Protein AF-A0A812S5F6-F1 (afdb_monomer_lite)

Secondary structure (DSSP, 8-state):
-EEEE---S-SHHHHHHHHHHHHHHHTT---EEEE----HHHHHHHHHHHHHHHHHH----EEEE-SS-TTSSHHHHHHHHHHIIIIIIISS---EEEE-SSHHHHHHHHHHHHHHHHSEEEEE--TTSPEEEEEETTTTEEEEE-TT-EEEEGGGSSSSS--

Organism: NCBI:txid878477

pLDDT: mean 85.94, std 12.45, range [40.09, 96.25]

Foldseek 3Di:
DKEWEAWAPPDPVSLVQLLVVLVVCVVVQAAEEEEAAPPPRQVRSQVSSQVSCCPVPVRHYHYHYDPFNQPPDPVSVVVVVVCCCPVPCPVVVGRYYYYYRDDVRRQVVVQVVCCVLPQKGWDDDDPPWIWMWDFDNVVSDTPDTTPPTDIDHPPPPVVVPDD

Radius of gyration: 15.88 Å; chains: 1; bounding box: 42×39×50 Å

Structure (mmCIF, N/CA/C/O backbone):
data_AF-A0A812S5F6-F1
#
_entry.id   AF-A0A812S5F6-F1
#
loop_
_atom_site.group_PDB
_atom_site.id
_atom_site.type_symbol
_atom_site.label_atom_id
_atom_site.label_alt_id
_atom_site.label_comp_id
_atom_site.label_asym_id
_atom_site.label_entity_id
_atom_site.label_seq_id
_atom_site.pdbx_PDB_ins_code
_atom_site.Cartn_x
_atom_site.Cartn_y
_atom_site.Cartn_z
_atom_site.occupancy
_atom_site.B_iso_or_equiv
_atom_site.auth_seq_id
_atom_site.auth_comp_id
_atom_site.auth_asym_id
_atom_site.auth_atom_id
_atom_site.pdbx_PDB_model_num
ATOM 1 N N . MET A 1 1 ? -2.362 -7.282 -1.470 1.00 93.31 1 MET A N 1
ATOM 2 C CA . MET A 1 1 ? -1.411 -6.498 -0.644 1.00 93.31 1 MET A CA 1
ATOM 3 C C . MET A 1 1 ? -1.189 -5.139 -1.281 1.00 93.31 1 MET A C 1
ATOM 5 O O . MET A 1 1 ? -1.228 -5.043 -2.503 1.00 93.31 1 MET A O 1
ATOM 9 N N . GLY A 1 2 ? -0.982 -4.093 -0.491 1.00 94.50 2 GLY A N 1
ATOM 10 C CA . GLY A 1 2 ? -0.766 -2.745 -1.003 1.00 94.50 2 GLY A CA 1
ATOM 11 C C . GLY A 1 2 ? 0.324 -1.993 -0.259 1.00 94.50 2 GLY A C 1
ATOM 12 O O . GLY A 1 2 ? 0.726 -2.370 0.840 1.00 94.50 2 GLY A O 1
ATOM 13 N N . LEU A 1 3 ? 0.768 -0.908 -0.877 1.00 94.75 3 LEU A N 1
ATOM 14 C CA . LEU A 1 3 ? 1.685 0.076 -0.320 1.00 94.75 3 LEU A CA 1
ATOM 15 C C . LEU A 1 3 ? 1.109 1.463 -0.586 1.00 94.75 3 LEU A C 1
ATOM 17 O O . LEU A 1 3 ? 0.593 1.721 -1.676 1.00 94.75 3 LEU A O 1
ATOM 21 N N . CYS A 1 4 ? 1.199 2.360 0.387 1.00 94.88 4 CYS A N 1
ATOM 22 C CA . CYS A 1 4 ? 0.851 3.756 0.202 1.00 94.88 4 CYS A CA 1
ATOM 23 C C . CYS A 1 4 ? 1.669 4.698 1.088 1.00 94.88 4 CYS A C 1
ATOM 25 O O . CYS A 1 4 ? 2.344 4.305 2.041 1.00 94.88 4 CYS A O 1
ATOM 27 N N . TRP A 1 5 ? 1.570 5.977 0.751 1.00 93.06 5 TRP A N 1
ATOM 28 C CA . TRP A 1 5 ? 2.002 7.089 1.574 1.00 93.06 5 TRP A CA 1
ATOM 29 C C . TRP A 1 5 ? 0.984 8.225 1.488 1.00 93.06 5 TRP A C 1
ATOM 31 O O . TRP A 1 5 ? 0.469 8.550 0.412 1.00 93.06 5 TRP A O 1
ATOM 41 N N . CYS A 1 6 ? 0.741 8.869 2.625 1.00 87.88 6 CYS A N 1
ATOM 42 C CA . CYS A 1 6 ? 0.038 10.139 2.702 1.00 87.88 6 CYS A CA 1
ATOM 43 C C . CYS A 1 6 ? 0.732 11.092 3.683 1.00 87.88 6 CYS A C 1
ATOM 45 O O . CYS A 1 6 ? 1.368 10.649 4.641 1.00 87.88 6 CYS A O 1
ATOM 47 N N . PRO A 1 7 ? 0.617 12.412 3.462 1.00 81.12 7 PRO A N 1
ATOM 48 C CA . PRO A 1 7 ? 1.060 13.389 4.444 1.00 81.12 7 PRO A CA 1
ATOM 49 C C . PRO A 1 7 ? 0.150 13.374 5.690 1.00 81.12 7 PRO A C 1
ATOM 51 O O . PRO A 1 7 ? -1.036 13.054 5.570 1.00 81.12 7 PRO A O 1
ATOM 54 N N . PRO A 1 8 ? 0.652 13.787 6.870 1.00 76.12 8 PRO A N 1
ATOM 55 C CA . PRO A 1 8 ? -0.174 13.963 8.063 1.00 76.12 8 PRO A CA 1
ATOM 56 C C . PRO A 1 8 ? -1.289 14.998 7.851 1.00 76.12 8 PRO A C 1
ATOM 58 O O . PRO A 1 8 ? -1.134 15.962 7.092 1.00 76.12 8 PRO A O 1
ATOM 61 N N . ALA A 1 9 ? -2.396 14.856 8.584 1.00 77.56 9 ALA A N 1
ATOM 62 C CA . ALA A 1 9 ? -3.534 15.775 8.537 1.00 77.56 9 ALA A CA 1
ATOM 63 C C . ALA A 1 9 ? -3.256 17.115 9.264 1.00 77.56 9 ALA A C 1
ATOM 65 O O . ALA A 1 9 ? -3.896 17.439 10.262 1.00 77.56 9 ALA A O 1
ATOM 66 N N . SER A 1 10 ? -2.286 17.898 8.787 1.00 77.50 10 SER A N 1
ATOM 67 C CA . SER A 1 10 ? -1.923 19.214 9.337 1.00 77.50 10 SER A CA 1
ATOM 68 C C . SER A 1 10 ? -2.740 20.401 8.798 1.00 77.50 10 SER A C 1
ATOM 70 O O . SER A 1 10 ? -2.703 21.476 9.395 1.00 77.50 10 SER A O 1
ATO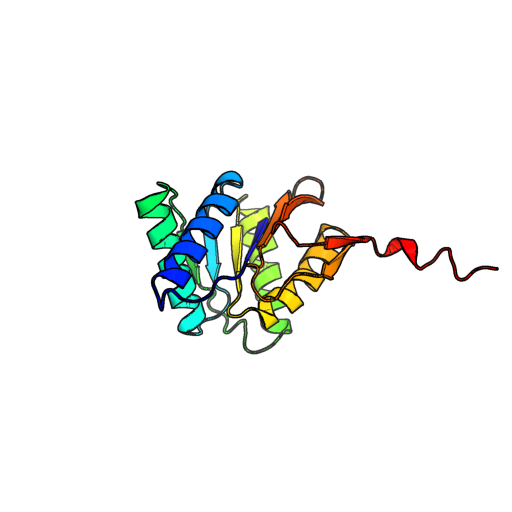M 72 N N . SER A 1 11 ? -3.486 20.244 7.699 1.00 79.31 11 SER A N 1
ATOM 73 C CA . SER A 1 11 ? -4.260 21.309 7.048 1.00 79.31 11 SER A CA 1
ATOM 74 C C . SER A 1 11 ? -5.573 20.774 6.458 1.00 79.31 11 SER A C 1
ATOM 76 O O . SER A 1 11 ? -5.814 19.567 6.415 1.00 79.31 11 SER A O 1
ATOM 78 N N . SER A 1 12 ? -6.464 21.665 6.010 1.00 80.31 12 SER A N 1
ATOM 79 C CA . SER A 1 12 ? -7.677 21.262 5.278 1.00 80.31 12 SER A CA 1
ATOM 80 C C . SER A 1 12 ? -7.343 20.551 3.965 1.00 80.31 12 SER A C 1
ATOM 82 O O . SER A 1 12 ? -7.980 19.556 3.634 1.00 80.31 12 SER A O 1
ATOM 84 N N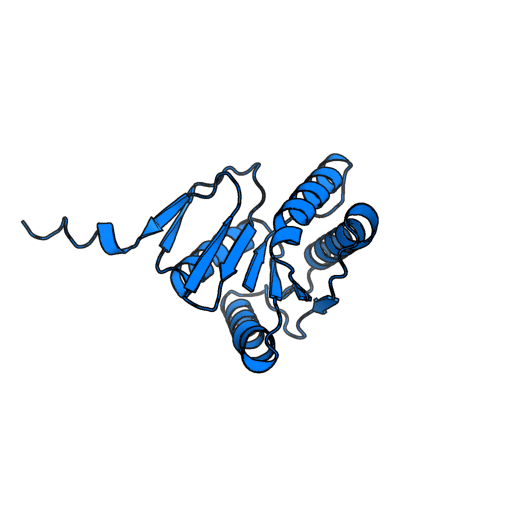 . ASP A 1 13 ? -6.306 21.021 3.267 1.00 84.06 13 ASP A N 1
ATOM 85 C CA . ASP A 1 13 ? -5.809 20.411 2.032 1.00 84.06 13 ASP A CA 1
ATOM 86 C C . ASP A 1 13 ? -5.306 18.979 2.274 1.00 84.06 13 ASP A C 1
ATOM 88 O O . ASP A 1 13 ? -5.665 18.052 1.547 1.00 84.06 13 ASP A O 1
ATOM 92 N N . SER A 1 14 ? -4.554 18.742 3.356 1.00 83.38 14 SER A N 1
ATOM 93 C CA . SER A 1 14 ? -4.068 17.390 3.643 1.00 83.38 14 SER A CA 1
ATOM 94 C C . SER A 1 14 ? -5.184 16.420 4.034 1.00 83.38 14 SER A C 1
ATOM 96 O O . SER A 1 14 ? -5.113 15.249 3.661 1.00 83.38 14 SER A O 1
ATOM 98 N N . LYS A 1 15 ? -6.256 16.888 4.685 1.00 85.94 15 LYS A N 1
ATOM 99 C CA . LYS A 1 15 ? -7.456 16.068 4.936 1.00 85.94 15 LYS A CA 1
ATOM 100 C C . LYS A 1 15 ? -8.154 15.659 3.644 1.00 85.94 15 LYS A C 1
ATOM 102 O O . LYS A 1 15 ? -8.476 14.486 3.480 1.00 85.94 15 LYS A O 1
ATOM 107 N N . GLU A 1 16 ? -8.335 16.591 2.710 1.00 89.19 16 GLU A N 1
ATOM 108 C CA . GLU A 1 16 ? -8.939 16.282 1.411 1.00 89.19 16 GLU A CA 1
ATOM 109 C C . GLU A 1 16 ? -8.090 15.270 0.629 1.00 89.19 16 GLU A C 1
ATOM 111 O O . GLU A 1 16 ? -8.615 14.313 0.057 1.00 89.19 16 GLU A O 1
ATOM 116 N N . ARG A 1 17 ? -6.761 15.415 0.666 1.00 88.81 17 ARG A N 1
ATOM 117 C CA . ARG A 1 17 ? -5.841 14.433 0.075 1.00 88.81 17 ARG A CA 1
ATOM 118 C C . ARG A 1 17 ? -5.996 13.057 0.727 1.00 88.81 17 ARG A C 1
ATOM 120 O O . ARG A 1 17 ? -6.064 12.059 0.010 1.00 88.81 17 ARG A O 1
ATOM 127 N N . ILE A 1 18 ? -6.086 12.968 2.054 1.00 92.12 18 ILE A N 1
ATOM 128 C CA . ILE A 1 18 ? -6.312 11.689 2.752 1.00 92.12 18 ILE A CA 1
ATOM 129 C C . ILE A 1 18 ? -7.652 11.065 2.337 1.00 92.12 18 ILE A C 1
ATOM 131 O O . ILE A 1 18 ? -7.684 9.874 2.040 1.00 92.12 18 ILE A O 1
ATOM 135 N N . ALA A 1 19 ? -8.726 11.850 2.229 1.00 91.88 19 ALA A N 1
ATOM 136 C CA . ALA A 1 19 ? -10.033 11.359 1.782 1.00 91.88 19 ALA A CA 1
ATOM 137 C C . ALA A 1 19 ? -9.997 10.806 0.350 1.00 91.88 19 ALA A C 1
ATOM 139 O O . ALA A 1 19 ? -10.518 9.719 0.082 1.00 91.88 19 ALA A O 1
ATOM 140 N N . ARG A 1 20 ? -9.311 11.498 -0.570 1.00 92.06 20 ARG A N 1
ATOM 141 C CA . ARG A 1 20 ? -9.099 11.009 -1.944 1.00 92.06 20 ARG A CA 1
ATOM 142 C C . ARG A 1 20 ? -8.329 9.686 -1.961 1.00 92.06 20 ARG A C 1
ATOM 144 O O . ARG A 1 20 ? -8.730 8.770 -2.679 1.00 92.06 20 ARG A O 1
ATOM 151 N N . LEU A 1 21 ? -7.277 9.560 -1.148 1.00 93.88 21 LEU A N 1
ATOM 152 C CA . LEU A 1 21 ? -6.518 8.313 -1.016 1.00 93.88 21 LEU A CA 1
ATOM 153 C C . LEU A 1 21 ? -7.380 7.182 -0.448 1.00 93.88 21 LEU A C 1
ATOM 155 O O . LEU A 1 21 ? -7.420 6.098 -1.025 1.00 93.88 21 LEU A O 1
ATOM 159 N N . ALA A 1 22 ? -8.091 7.436 0.651 1.00 94.12 22 ALA A N 1
ATOM 160 C CA . ALA A 1 22 ? -8.958 6.453 1.293 1.00 94.12 22 ALA A CA 1
ATOM 161 C C . ALA A 1 22 ? -10.028 5.944 0.316 1.00 94.12 22 ALA A C 1
ATOM 163 O O . ALA A 1 22 ? -10.226 4.740 0.177 1.00 94.12 22 ALA A O 1
ATOM 164 N N . SER A 1 23 ? -10.649 6.856 -0.437 1.00 94.44 23 SER A N 1
ATOM 165 C CA . SER A 1 23 ? -11.630 6.526 -1.473 1.00 94.44 23 SER A CA 1
ATOM 166 C C . SER A 1 23 ? -11.019 5.666 -2.581 1.00 94.44 23 SER A C 1
ATOM 168 O O . SER A 1 23 ? -11.590 4.648 -2.979 1.00 94.44 23 SER A O 1
ATOM 170 N N . ALA A 1 24 ? -9.811 6.015 -3.037 1.00 93.94 24 ALA A N 1
ATOM 171 C CA . ALA A 1 24 ? -9.104 5.235 -4.041 1.00 93.94 24 ALA A CA 1
ATOM 172 C C . ALA A 1 24 ? -8.751 3.824 -3.548 1.00 93.94 24 ALA A C 1
ATOM 174 O O . ALA A 1 24 ? -8.833 2.889 -4.346 1.00 93.94 24 ALA A O 1
ATOM 175 N N . LEU A 1 25 ? -8.385 3.665 -2.274 1.00 95.31 25 LEU A N 1
ATOM 176 C CA . LEU A 1 25 ? -7.948 2.392 -1.699 1.00 95.31 25 LEU A CA 1
ATOM 177 C C . LEU A 1 25 ? -9.101 1.488 -1.249 1.00 95.31 25 LEU A C 1
ATOM 179 O O . LEU A 1 25 ? -8.964 0.267 -1.311 1.00 95.31 25 LEU A O 1
ATOM 183 N N . ARG A 1 26 ? -10.250 2.063 -0.873 1.00 94.88 26 ARG A N 1
ATOM 184 C CA . ARG A 1 26 ? -11.433 1.323 -0.405 1.00 94.88 26 ARG A CA 1
ATOM 185 C C . ARG A 1 26 ? -11.840 0.202 -1.357 1.00 94.88 26 ARG A C 1
ATOM 187 O O . ARG A 1 26 ? -12.218 -0.873 -0.913 1.00 94.88 26 ARG A O 1
ATOM 194 N N . ARG A 1 27 ? -11.735 0.429 -2.671 1.00 93.81 27 ARG A N 1
ATOM 195 C CA . ARG A 1 27 ? -12.131 -0.550 -3.700 1.00 93.81 27 ARG A CA 1
ATOM 196 C C . ARG A 1 27 ? -11.358 -1.876 -3.635 1.00 93.81 27 ARG A C 1
ATOM 198 O O . ARG A 1 27 ? -11.800 -2.847 -4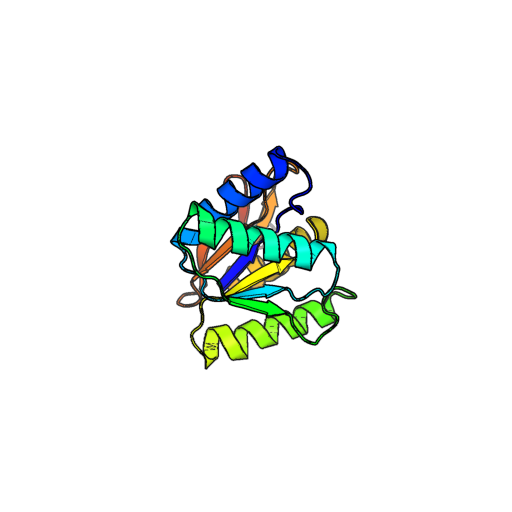.235 1.00 93.81 27 ARG A O 1
ATOM 205 N N . PHE A 1 28 ? -10.204 -1.894 -2.968 1.00 93.88 28 PHE A N 1
ATOM 206 C CA . PHE A 1 28 ? -9.354 -3.077 -2.820 1.00 93.88 28 PHE A CA 1
ATOM 207 C C . PHE A 1 28 ? -9.594 -3.823 -1.503 1.00 93.88 28 PHE A C 1
ATOM 209 O O . PHE A 1 28 ? -8.935 -4.830 -1.274 1.00 93.88 28 PHE A O 1
ATOM 216 N N . ASN A 1 29 ? -10.520 -3.345 -0.658 1.00 91.75 29 ASN A N 1
ATOM 217 C CA . ASN A 1 29 ? -10.940 -3.989 0.589 1.00 91.75 29 ASN A CA 1
ATOM 218 C C . ASN A 1 29 ? -9.770 -4.398 1.502 1.00 91.75 29 ASN A C 1
ATOM 220 O O . ASN A 1 29 ? -9.753 -5.513 2.015 1.00 91.75 29 ASN A O 1
ATOM 224 N N . PHE A 1 30 ? -8.780 -3.518 1.708 1.00 95.69 30 PHE A N 1
ATOM 225 C CA . PHE A 1 30 ? -7.764 -3.804 2.723 1.00 95.69 30 PHE A CA 1
ATOM 226 C C . PHE A 1 30 ? -8.414 -3.872 4.109 1.00 95.69 30 PHE A C 1
ATOM 228 O O . PHE A 1 30 ? -9.251 -3.035 4.448 1.00 95.69 30 PHE A O 1
ATOM 235 N N . GLU A 1 31 ? -8.018 -4.870 4.887 1.00 94.19 31 GLU A N 1
ATOM 236 C CA . GLU A 1 31 ? -8.521 -5.151 6.234 1.00 94.19 31 GLU A CA 1
ATOM 237 C C . GLU A 1 31 ? -7.613 -4.534 7.297 1.00 94.19 31 GLU A C 1
ATOM 239 O O . GLU A 1 31 ? -8.082 -4.008 8.303 1.00 94.19 31 GLU A O 1
ATOM 244 N N . VAL A 1 32 ? -6.299 -4.574 7.051 1.00 94.19 32 VAL A N 1
ATOM 245 C CA . VAL A 1 32 ? -5.284 -4.149 8.017 1.00 94.19 32 VAL A CA 1
ATOM 246 C C . VAL A 1 32 ? -4.380 -3.094 7.392 1.00 94.19 32 VAL A C 1
ATOM 248 O O . VAL A 1 32 ? -3.740 -3.328 6.362 1.00 94.19 32 VAL A O 1
ATOM 251 N N . LEU A 1 33 ? -4.299 -1.940 8.049 1.00 95.19 33 LEU A N 1
ATOM 252 C CA . LEU A 1 33 ? -3.309 -0.903 7.805 1.00 95.19 33 LEU A CA 1
ATOM 253 C C . LEU A 1 33 ? -2.102 -1.143 8.711 1.00 95.19 33 LEU A C 1
ATOM 255 O O . LEU A 1 33 ? -2.213 -1.105 9.936 1.00 95.19 33 LEU A O 1
ATOM 259 N N . ILE A 1 34 ? -0.941 -1.361 8.106 1.00 92.56 34 ILE A N 1
ATOM 260 C CA . ILE A 1 34 ? 0.291 -1.676 8.819 1.00 92.56 34 ILE A CA 1
ATOM 261 C C . ILE A 1 34 ? 1.241 -0.494 8.733 1.00 92.56 34 ILE A C 1
ATOM 263 O O . ILE A 1 34 ? 1.608 -0.053 7.643 1.00 92.56 34 ILE A O 1
ATOM 267 N N . VAL A 1 35 ? 1.662 -0.012 9.898 1.00 91.12 35 VAL A N 1
ATOM 268 C CA . VAL A 1 35 ? 2.649 1.060 10.028 1.00 91.12 35 VAL A CA 1
ATOM 269 C C . VAL A 1 35 ? 3.949 0.441 10.545 1.00 91.12 35 VAL A C 1
ATOM 271 O O . VAL A 1 35 ? 4.041 0.105 11.730 1.00 91.12 35 VAL A O 1
ATOM 274 N N . PRO A 1 36 ? 4.956 0.241 9.677 1.00 86.06 36 PRO A N 1
ATOM 275 C CA . PRO A 1 36 ? 6.227 -0.343 10.085 1.00 86.06 36 PRO A CA 1
ATOM 276 C C . PRO A 1 36 ? 7.055 0.621 10.948 1.00 86.06 36 PRO A C 1
ATOM 278 O O . PRO A 1 36 ? 7.856 0.179 11.762 1.00 86.06 36 PRO A O 1
ATOM 281 N N . SER A 1 37 ? 6.822 1.927 10.811 1.00 83.00 37 SER A N 1
ATOM 282 C CA . SER A 1 37 ? 7.557 2.986 11.495 1.00 83.00 37 SER A CA 1
ATOM 283 C C . SER A 1 37 ? 6.836 3.509 12.729 1.00 83.00 37 SER A C 1
ATOM 285 O O . SER A 1 37 ? 5.654 3.839 12.692 1.00 83.00 37 SER A O 1
ATOM 287 N N . GLN A 1 38 ? 7.577 3.661 13.828 1.00 81.69 38 GLN A N 1
ATOM 288 C CA . GLN A 1 38 ? 7.068 4.272 15.061 1.00 81.69 38 GLN A CA 1
ATOM 289 C C . GLN A 1 38 ? 7.240 5.797 15.091 1.00 81.69 38 GLN A C 1
ATOM 291 O O . GLN A 1 38 ? 7.073 6.427 16.138 1.00 81.69 38 GLN A O 1
ATOM 296 N N . ARG A 1 39 ? 7.594 6.415 13.957 1.00 82.94 39 ARG A N 1
ATOM 297 C CA . ARG A 1 39 ? 7.719 7.870 13.880 1.00 82.94 39 ARG A CA 1
ATOM 298 C C . ARG A 1 39 ? 6.350 8.537 14.100 1.00 82.94 39 ARG A C 1
ATOM 300 O O . ARG A 1 39 ? 5.364 8.090 13.503 1.00 82.94 39 ARG A O 1
ATOM 307 N N . PRO A 1 40 ? 6.260 9.605 14.915 1.00 86.19 40 PRO A N 1
ATOM 308 C CA . PRO A 1 40 ? 4.985 10.250 15.234 1.00 86.19 40 PRO A CA 1
ATOM 309 C C . PRO A 1 40 ? 4.187 10.691 14.005 1.00 86.19 40 PRO A C 1
ATOM 311 O O . PRO A 1 40 ? 2.963 10.575 13.994 1.00 86.19 40 PRO A O 1
ATOM 314 N N . GLU A 1 41 ? 4.860 11.158 12.954 1.00 85.75 41 GLU A N 1
ATOM 315 C CA . GLU A 1 41 ? 4.230 11.572 11.703 1.00 85.75 41 GLU A CA 1
ATOM 316 C C . GLU A 1 41 ? 3.573 10.406 10.952 1.00 85.75 41 GLU A C 1
ATOM 318 O O . GLU A 1 41 ? 2.480 10.579 10.414 1.00 85.75 41 GLU A O 1
ATOM 323 N N . ALA A 1 42 ? 4.178 9.213 10.976 1.00 87.19 42 ALA A N 1
ATOM 324 C CA . ALA A 1 42 ? 3.637 8.017 10.333 1.00 87.19 42 ALA A CA 1
ATOM 325 C C . ALA A 1 42 ? 2.395 7.515 11.079 1.00 87.19 42 ALA A C 1
ATOM 327 O O . ALA A 1 42 ? 1.360 7.250 10.469 1.00 87.19 42 ALA A O 1
ATOM 328 N N . ILE A 1 43 ? 2.470 7.469 12.413 1.00 89.12 43 ILE A N 1
ATOM 329 C CA . ILE A 1 43 ? 1.339 7.096 13.271 1.00 89.12 43 ILE A CA 1
ATOM 330 C C . ILE A 1 43 ? 0.201 8.110 13.111 1.00 89.12 43 ILE A C 1
ATOM 332 O O . ILE A 1 43 ? -0.949 7.725 12.931 1.00 89.12 43 ILE A O 1
ATOM 336 N N . SER A 1 44 ? 0.508 9.411 13.117 1.00 90.38 44 SER A N 1
ATOM 337 C CA . SER A 1 44 ? -0.489 10.468 12.925 1.00 90.38 44 SER A CA 1
ATOM 338 C C . SER A 1 44 ? -1.178 10.374 11.561 1.00 90.38 44 SER A C 1
ATOM 340 O O . SER A 1 44 ? -2.404 10.502 11.486 1.00 90.38 44 SER A O 1
ATOM 342 N N . ALA A 1 45 ? -0.422 10.112 10.490 1.00 90.88 45 ALA A N 1
ATOM 343 C CA . ALA A 1 45 ? -0.973 9.894 9.156 1.00 90.88 45 ALA A CA 1
ATOM 344 C C . ALA A 1 45 ? -1.872 8.647 9.108 1.00 90.88 45 ALA A C 1
ATOM 346 O O . ALA A 1 45 ? -2.977 8.716 8.571 1.00 90.88 45 ALA A O 1
ATOM 347 N N . ALA A 1 46 ? -1.452 7.544 9.737 1.00 92.62 46 ALA A N 1
ATOM 348 C CA . ALA A 1 46 ? -2.228 6.309 9.804 1.00 92.62 46 ALA A CA 1
ATOM 349 C C . ALA A 1 46 ? -3.548 6.489 10.554 1.00 92.62 46 ALA A C 1
ATOM 351 O O . ALA A 1 46 ? -4.605 6.155 10.025 1.00 92.62 46 ALA A O 1
ATOM 352 N N . THR A 1 47 ? -3.501 7.086 11.747 1.00 93.06 47 THR A N 1
ATOM 353 C CA . THR A 1 47 ? -4.701 7.398 12.530 1.00 93.06 47 THR A CA 1
ATOM 354 C C . THR A 1 47 ? -5.642 8.302 11.741 1.00 93.06 47 THR A C 1
ATOM 356 O O . THR A 1 47 ? -6.843 8.062 11.716 1.00 93.06 47 THR A O 1
ATOM 359 N N . SER A 1 48 ? -5.106 9.302 11.035 1.00 93.06 48 SER A N 1
ATOM 360 C CA . SER A 1 48 ? -5.919 10.190 10.196 1.00 93.06 48 SER A CA 1
ATOM 361 C C . SER A 1 48 ? -6.599 9.439 9.048 1.00 93.06 48 SER A C 1
ATOM 363 O O . SER A 1 48 ? -7.766 9.696 8.757 1.00 93.06 48 SER A O 1
ATOM 365 N N . LEU A 1 49 ? -5.890 8.509 8.401 1.00 93.81 49 LEU A N 1
ATOM 366 C CA . LEU A 1 49 ? -6.443 7.684 7.329 1.00 93.81 49 LEU A CA 1
ATOM 367 C C . LEU A 1 49 ? -7.560 6.765 7.839 1.00 93.81 49 LEU A C 1
ATOM 369 O O . LEU A 1 49 ? -8.615 6.710 7.213 1.00 93.81 49 LEU A O 1
ATOM 373 N N . VAL A 1 50 ? -7.351 6.094 8.975 1.00 94.69 50 VAL A N 1
ATOM 374 C CA . VAL A 1 50 ? -8.354 5.217 9.608 1.00 94.69 50 VAL A CA 1
ATOM 375 C C . VAL A 1 50 ? -9.593 6.011 10.014 1.00 94.69 50 VAL A C 1
ATOM 377 O O . VAL A 1 50 ? -10.712 5.600 9.717 1.00 94.69 50 VAL A O 1
ATOM 380 N N . ASP A 1 51 ? -9.409 7.186 10.615 1.00 93.94 51 ASP A N 1
ATOM 381 C CA . ASP A 1 51 ? -10.513 8.063 11.007 1.00 93.94 51 ASP A CA 1
ATOM 382 C C . ASP A 1 51 ? -11.369 8.493 9.812 1.00 93.94 51 ASP A C 1
ATOM 384 O O . ASP A 1 51 ? -12.599 8.462 9.887 1.00 93.94 51 ASP A O 1
ATOM 388 N N . VAL A 1 52 ? -10.730 8.908 8.715 1.00 93.38 52 VAL A N 1
ATOM 389 C CA . VAL A 1 52 ? -11.418 9.319 7.484 1.00 93.38 52 VAL A CA 1
ATOM 390 C C . VAL A 1 52 ? -12.110 8.124 6.829 1.00 93.38 52 VAL A C 1
ATOM 392 O O . VAL A 1 52 ? -13.281 8.220 6.460 1.00 93.38 52 VAL A O 1
ATOM 395 N N . ALA A 1 53 ? -11.429 6.979 6.740 1.00 93.69 53 ALA A N 1
ATOM 396 C CA . ALA A 1 53 ? -11.997 5.739 6.219 1.00 93.69 53 ALA A CA 1
ATOM 397 C C . ALA A 1 53 ? -13.266 5.330 6.986 1.00 93.69 53 ALA A C 1
ATOM 399 O O . ALA A 1 53 ? -14.298 5.055 6.370 1.00 93.69 53 ALA A O 1
ATOM 400 N N . ALA A 1 54 ? -13.237 5.388 8.317 1.00 94.31 54 ALA A N 1
ATOM 401 C CA . ALA A 1 54 ? -14.385 5.055 9.148 1.00 94.31 54 ALA A CA 1
ATOM 402 C C . ALA A 1 54 ? -15.528 6.076 8.996 1.00 94.31 54 ALA A C 1
ATOM 404 O O . ALA A 1 54 ? -16.668 5.697 8.721 1.00 94.31 54 ALA A O 1
ATOM 405 N N . LYS A 1 55 ? -15.235 7.376 9.145 1.00 93.06 55 LYS A N 1
ATOM 406 C CA . LYS A 1 55 ? -16.259 8.437 9.213 1.00 93.06 55 LYS A CA 1
ATOM 407 C C . LYS A 1 55 ? -16.891 8.757 7.863 1.00 93.06 55 LYS A C 1
ATOM 409 O O . LYS A 1 55 ? -18.097 8.979 7.800 1.00 93.06 55 LYS A O 1
ATOM 414 N N . GLU A 1 56 ? -16.092 8.814 6.802 1.00 92.38 56 GLU A N 1
ATOM 415 C CA . GLU A 1 56 ? -16.554 9.268 5.484 1.00 92.38 56 GLU A CA 1
ATOM 416 C C . GLU A 1 56 ? -16.924 8.104 4.567 1.00 92.38 56 GLU A C 1
ATOM 418 O O . GLU A 1 56 ? -17.784 8.248 3.698 1.00 92.38 56 GLU A O 1
ATOM 423 N N . LEU A 1 57 ? -16.287 6.945 4.754 1.00 92.31 57 LEU A N 1
ATOM 424 C CA . LEU A 1 57 ? -16.402 5.824 3.825 1.00 92.31 57 LEU A CA 1
ATOM 425 C C . LEU A 1 57 ? -17.006 4.563 4.444 1.00 92.31 57 LEU A C 1
ATOM 427 O O . LEU A 1 57 ? -17.250 3.621 3.694 1.00 92.31 57 LEU A O 1
ATOM 431 N N . GLN A 1 58 ? -17.283 4.530 5.753 1.00 94.00 58 GLN A N 1
ATOM 432 C CA . GLN A 1 58 ? -17.746 3.320 6.453 1.00 94.00 58 GLN A CA 1
ATOM 433 C C . GLN A 1 58 ? -16.813 2.123 6.192 1.00 94.00 58 GLN A C 1
ATOM 435 O O . GLN A 1 58 ? -17.258 1.002 5.952 1.00 94.00 58 GLN A O 1
ATOM 440 N N . TRP A 1 59 ? -15.509 2.392 6.147 1.00 94.25 59 TRP A N 1
ATOM 441 C CA . TRP A 1 59 ? -14.468 1.398 5.932 1.00 94.25 59 TRP A CA 1
ATOM 442 C C . TRP A 1 59 ? -13.713 1.178 7.241 1.00 94.25 59 TRP A C 1
ATOM 444 O O . TRP A 1 59 ? -12.999 2.063 7.712 1.00 94.25 59 TRP A O 1
ATOM 454 N N . GLU A 1 60 ? -13.905 0.001 7.833 1.00 92.31 60 GLU A N 1
ATOM 455 C CA . GLU A 1 60 ? -13.246 -0.402 9.074 1.00 92.31 60 GLU A CA 1
ATOM 456 C C . GLU A 1 60 ? -11.876 -1.010 8.760 1.00 92.31 60 GLU A C 1
ATOM 458 O O . GLU A 1 60 ? -11.778 -2.101 8.204 1.00 92.31 60 GLU A O 1
ATOM 463 N N . LEU A 1 61 ? -10.821 -0.268 9.097 1.00 93.12 61 LEU A N 1
ATOM 464 C CA . LEU A 1 61 ? -9.431 -0.699 8.984 1.00 93.12 61 LEU A CA 1
ATOM 465 C C . LEU A 1 61 ? -8.864 -0.987 10.371 1.00 93.12 61 LEU A C 1
ATOM 467 O O . LEU A 1 61 ? -8.852 -0.104 11.232 1.00 93.12 61 LEU A O 1
ATOM 471 N N . GLU A 1 62 ? -8.316 -2.183 10.568 1.00 94.06 62 GLU A N 1
ATOM 472 C CA . GLU A 1 62 ? -7.475 -2.464 11.730 1.00 94.06 62 GLU A CA 1
ATOM 473 C C . GLU A 1 62 ? -6.148 -1.715 11.575 1.00 94.06 62 GLU A C 1
ATOM 475 O O . GLU A 1 62 ? -5.439 -1.884 10.584 1.00 94.06 62 GLU A O 1
ATOM 480 N N . LEU A 1 63 ? -5.783 -0.903 12.567 1.00 92.88 63 LEU A N 1
ATOM 481 C CA . LEU A 1 63 ? -4.457 -0.299 12.635 1.00 92.88 63 LEU A CA 1
ATOM 482 C C . LEU A 1 63 ? -3.507 -1.224 13.398 1.00 92.88 63 LEU A C 1
ATOM 484 O O . LEU A 1 63 ? -3.692 -1.460 14.591 1.00 92.88 63 LEU A O 1
ATOM 488 N N . SER A 1 64 ? -2.451 -1.685 12.733 1.00 90.31 64 SER A N 1
ATOM 489 C CA . SER A 1 64 ? -1.394 -2.484 13.346 1.00 90.31 64 SER A CA 1
ATOM 490 C C . SER A 1 64 ? -0.044 -1.785 13.216 1.00 90.31 64 SER A C 1
ATOM 492 O O . SER A 1 64 ? 0.371 -1.379 12.131 1.00 90.31 64 SER A O 1
ATOM 494 N N . THR A 1 65 ? 0.665 -1.647 14.333 1.00 85.38 65 THR A N 1
ATOM 495 C CA . THR A 1 65 ? 2.054 -1.185 14.349 1.00 85.38 65 THR A CA 1
ATOM 496 C C . THR A 1 65 ? 2.978 -2.379 14.535 1.00 85.38 65 THR A C 1
ATOM 498 O O . THR A 1 65 ? 2.671 -3.310 15.285 1.00 85.38 65 THR A O 1
ATOM 501 N N . LEU A 1 66 ? 4.117 -2.380 13.844 1.00 77.44 66 LEU A N 1
ATOM 502 C CA . LEU A 1 66 ? 5.109 -3.429 14.049 1.00 77.44 66 LEU A CA 1
ATOM 503 C C . LEU A 1 66 ? 5.972 -3.117 15.284 1.00 77.44 66 LEU A C 1
ATOM 505 O O . LEU A 1 66 ? 6.314 -1.959 15.540 1.00 77.44 66 LEU A O 1
ATOM 509 N N . PRO A 1 67 ? 6.356 -4.147 16.062 1.00 59.44 67 PRO A N 1
ATOM 510 C CA . PRO A 1 67 ? 7.212 -3.972 17.236 1.00 59.44 67 PRO A CA 1
ATOM 511 C C . PRO A 1 67 ? 8.647 -3.575 16.859 1.00 59.44 67 PRO A C 1
ATOM 513 O O . PRO A 1 67 ? 9.411 -3.126 17.710 1.00 59.44 67 PRO A O 1
ATOM 516 N N . CYS A 1 68 ? 9.022 -3.751 15.591 1.00 53.62 68 CYS A N 1
ATOM 517 C CA . CYS A 1 68 ? 10.322 -3.374 15.066 1.00 53.62 68 CYS A CA 1
ATOM 518 C C . CYS A 1 68 ? 10.394 -1.851 14.866 1.00 53.62 68 CYS A C 1
ATOM 520 O O . CYS A 1 68 ? 9.422 -1.239 14.430 1.00 53.62 68 CYS A O 1
ATOM 522 N N . GLN A 1 69 ? 11.557 -1.238 15.100 1.00 57.19 69 GLN A N 1
ATOM 523 C CA . GLN A 1 69 ? 11.844 0.130 14.640 1.00 57.19 69 GLN A CA 1
ATOM 524 C C . GLN A 1 69 ? 12.092 0.154 13.117 1.00 57.19 69 GLN A C 1
ATOM 526 O O . GLN A 1 69 ? 13.065 0.740 12.638 1.00 57.19 69 GLN A O 1
ATOM 531 N N . ALA A 1 70 ? 11.252 -0.535 12.342 1.00 52.56 70 ALA A N 1
ATOM 532 C CA . ALA A 1 70 ? 11.365 -0.561 10.894 1.00 52.56 70 ALA A CA 1
ATOM 533 C C . ALA A 1 70 ? 11.186 0.871 10.366 1.00 52.56 70 ALA A C 1
ATOM 535 O O . ALA A 1 70 ? 10.256 1.575 10.744 1.00 52.56 70 ALA A O 1
ATOM 536 N N . GLY A 1 71 ? 12.142 1.349 9.569 1.00 51.50 71 GLY A N 1
ATOM 537 C CA . GLY A 1 71 ? 12.235 2.766 9.189 1.00 51.50 71 GLY A CA 1
ATOM 538 C C . GLY A 1 71 ? 13.410 3.535 9.811 1.00 51.50 71 GLY A C 1
ATOM 539 O O . GLY A 1 71 ? 13.508 4.749 9.611 1.00 51.50 71 GLY A O 1
ATOM 540 N N . LEU A 1 72 ? 14.316 2.864 10.536 1.00 59.28 72 LEU A N 1
ATOM 541 C CA . LEU A 1 72 ? 15.674 3.376 10.784 1.00 59.28 72 LEU A CA 1
ATOM 542 C C . LEU A 1 72 ? 16.669 2.975 9.687 1.00 59.28 72 LEU A C 1
ATOM 544 O O . LEU A 1 72 ? 17.568 3.751 9.374 1.00 59.28 72 LEU A O 1
ATOM 548 N N . ASP A 1 73 ? 16.484 1.802 9.080 1.00 74.88 73 ASP A N 1
ATOM 549 C CA . ASP A 1 73 ? 17.292 1.300 7.971 1.00 74.88 73 ASP A CA 1
ATOM 550 C C . ASP A 1 73 ? 16.467 0.399 7.030 1.00 74.88 73 ASP A C 1
ATOM 552 O O . ASP A 1 73 ? 15.402 -0.111 7.393 1.00 74.88 73 ASP A O 1
ATOM 556 N N . GLU A 1 74 ? 16.959 0.228 5.800 1.00 78.75 74 GLU A N 1
ATOM 557 C CA . GLU A 1 74 ? 16.288 -0.500 4.714 1.00 78.75 74 GLU A CA 1
ATOM 558 C C . GLU A 1 74 ? 16.048 -1.980 5.042 1.00 78.75 74 GLU A C 1
ATOM 560 O O . GLU A 1 74 ? 14.985 -2.518 4.726 1.00 78.75 74 GLU A O 1
ATOM 565 N N . LYS A 1 75 ? 16.993 -2.630 5.733 1.00 83.56 75 LYS A N 1
ATOM 566 C CA . LYS A 1 75 ? 16.893 -4.052 6.074 1.00 83.56 75 LYS A CA 1
ATOM 567 C C . LYS A 1 75 ? 15.773 -4.293 7.079 1.00 83.56 75 LYS A C 1
ATOM 569 O O . LYS A 1 75 ? 14.962 -5.190 6.875 1.00 83.56 75 LYS A O 1
ATOM 574 N N . SER A 1 76 ? 15.681 -3.468 8.119 1.00 80.44 76 SER A N 1
ATOM 575 C CA . SER A 1 76 ? 14.600 -3.571 9.107 1.00 80.44 76 SER A CA 1
ATOM 576 C C . SER A 1 76 ? 13.214 -3.451 8.461 1.00 80.44 76 SER A C 1
ATOM 578 O O . SER A 1 76 ? 12.275 -4.147 8.851 1.00 80.44 76 SER A O 1
ATOM 580 N N . LEU A 1 77 ? 13.079 -2.596 7.442 1.00 79.94 77 LEU A N 1
ATOM 581 C CA . LEU A 1 77 ? 11.830 -2.439 6.697 1.00 79.94 77 LEU A CA 1
ATOM 582 C C . LEU A 1 77 ? 11.553 -3.624 5.756 1.00 79.94 77 LEU A C 1
ATOM 584 O O . LEU A 1 77 ? 10.400 -4.028 5.615 1.00 79.94 77 LEU A O 1
ATOM 588 N N . GLN A 1 78 ? 12.594 -4.251 5.203 1.00 84.38 78 GLN A N 1
ATOM 589 C CA . GLN A 1 78 ? 12.478 -5.502 4.451 1.00 84.38 78 GLN A CA 1
ATOM 590 C C . GLN A 1 78 ? 12.057 -6.683 5.317 1.00 84.38 78 GLN A C 1
ATOM 592 O O . GLN A 1 78 ? 11.163 -7.431 4.923 1.00 84.38 78 GLN A O 1
ATOM 597 N N . ASP A 1 79 ? 12.634 -6.819 6.505 1.00 85.31 79 ASP A N 1
ATOM 598 C CA . ASP A 1 79 ? 12.264 -7.871 7.452 1.00 85.31 79 ASP A CA 1
ATOM 599 C C . ASP A 1 79 ? 10.806 -7.695 7.910 1.00 85.31 79 ASP A C 1
ATOM 601 O O . ASP A 1 79 ? 10.024 -8.651 7.909 1.00 85.31 79 ASP A O 1
ATOM 605 N N . ALA A 1 80 ? 10.402 -6.454 8.209 1.00 84.00 80 ALA A N 1
ATOM 606 C CA . ALA A 1 80 ? 9.014 -6.098 8.494 1.00 84.00 80 ALA A CA 1
ATOM 607 C C . ALA A 1 80 ? 8.077 -6.477 7.341 1.00 84.00 80 ALA A C 1
ATOM 609 O O . ALA A 1 80 ? 7.056 -7.130 7.551 1.00 84.00 80 ALA A O 1
ATOM 610 N N . TYR A 1 81 ? 8.440 -6.109 6.115 1.00 86.38 81 TYR A N 1
ATOM 611 C CA . TYR A 1 81 ? 7.676 -6.441 4.923 1.00 86.38 81 TYR A CA 1
ATOM 612 C C . TYR A 1 81 ? 7.527 -7.959 4.726 1.00 86.38 81 TYR A C 1
ATOM 614 O O . TYR A 1 81 ? 6.419 -8.446 4.496 1.00 86.38 81 TYR A O 1
ATOM 622 N N . HIS A 1 82 ? 8.627 -8.711 4.839 1.00 87.62 82 HIS A N 1
ATOM 623 C CA . HIS A 1 82 ? 8.645 -10.171 4.705 1.00 87.62 82 HIS A CA 1
ATOM 624 C C . HIS A 1 82 ? 7.726 -10.842 5.727 1.00 87.62 82 HIS A C 1
ATOM 626 O O . HIS A 1 82 ? 6.966 -11.743 5.362 1.00 87.62 82 HIS A O 1
ATOM 632 N N . SER A 1 83 ? 7.772 -10.394 6.986 1.00 87.75 83 SER A N 1
ATOM 633 C CA . SER A 1 83 ? 6.888 -10.903 8.039 1.00 87.75 83 SER A CA 1
ATOM 634 C C . SER A 1 83 ? 5.426 -10.593 7.727 1.00 87.75 83 SER A C 1
ATOM 636 O O . SER A 1 83 ? 4.601 -11.498 7.740 1.00 87.75 83 SER A O 1
ATOM 638 N N . VAL A 1 84 ? 5.092 -9.363 7.326 1.00 89.44 84 VAL A N 1
ATOM 639 C CA . VAL A 1 84 ? 3.713 -9.010 6.943 1.00 89.44 84 VAL A CA 1
ATOM 640 C C . VAL A 1 84 ? 3.205 -9.879 5.795 1.00 89.44 84 VAL A C 1
ATOM 642 O O . VAL A 1 84 ? 2.098 -10.414 5.866 1.00 89.44 84 VAL A O 1
ATOM 645 N N . TYR A 1 85 ? 4.005 -10.027 4.739 1.00 89.38 85 TYR A N 1
ATOM 646 C CA . TYR A 1 85 ? 3.638 -10.849 3.593 1.00 89.38 85 TYR A CA 1
ATOM 647 C C . TYR A 1 85 ? 3.396 -12.308 4.006 1.00 89.38 85 TYR A C 1
ATOM 649 O O . TYR A 1 85 ? 2.373 -12.887 3.650 1.00 89.38 85 TYR A O 1
ATOM 657 N N . THR A 1 86 ? 4.305 -12.888 4.786 1.00 89.75 86 THR A N 1
ATOM 658 C CA . THR A 1 86 ? 4.247 -14.308 5.156 1.00 89.75 86 THR A CA 1
ATOM 659 C C . THR A 1 86 ? 3.148 -14.583 6.179 1.00 89.75 86 THR A C 1
ATOM 661 O O . THR A 1 86 ? 2.301 -15.448 5.963 1.00 89.75 86 THR A O 1
ATOM 664 N N . ASP A 1 87 ? 3.133 -13.824 7.272 1.00 89.75 87 ASP A N 1
ATOM 665 C CA . ASP A 1 87 ? 2.335 -14.131 8.458 1.00 89.75 87 ASP A CA 1
ATOM 666 C C . ASP A 1 87 ? 0.901 -13.610 8.342 1.00 89.75 87 ASP A C 1
ATOM 668 O O . ASP A 1 87 ? -0.024 -14.225 8.871 1.00 89.75 87 ASP A O 1
ATOM 672 N N . ARG A 1 88 ? 0.698 -12.483 7.646 1.00 88.56 88 ARG A N 1
ATOM 673 C CA . ARG A 1 88 ? -0.629 -11.866 7.510 1.00 88.56 88 ARG A CA 1
ATOM 674 C C . ARG A 1 88 ? -1.239 -12.080 6.139 1.00 88.56 88 ARG A C 1
ATOM 676 O O . ARG A 1 88 ? -2.331 -12.631 6.053 1.00 88.56 88 ARG A O 1
ATOM 683 N N . CYS A 1 89 ? -0.540 -11.692 5.073 1.00 89.88 89 CYS A N 1
ATOM 684 C CA . CYS A 1 89 ? -1.114 -11.787 3.731 1.00 89.88 89 CYS A CA 1
ATOM 685 C C . CYS A 1 89 ? -1.292 -13.237 3.265 1.00 89.88 89 CYS A C 1
ATOM 687 O O . CYS A 1 89 ? -2.304 -13.552 2.649 1.00 89.88 89 CYS A O 1
ATOM 689 N N . VAL A 1 90 ? -0.303 -14.103 3.513 1.00 88.06 90 VAL A N 1
ATOM 690 C CA . VAL A 1 90 ? -0.332 -15.503 3.063 1.00 88.06 90 VAL A CA 1
ATOM 691 C C . VAL A 1 90 ? -0.958 -16.408 4.119 1.00 88.06 90 VAL A C 1
ATOM 693 O O . VAL A 1 90 ? -1.935 -17.083 3.819 1.00 88.06 90 VAL A O 1
ATOM 696 N N . ALA A 1 91 ? -0.424 -16.439 5.344 1.00 89.38 91 ALA A N 1
ATOM 697 C CA . ALA A 1 91 ? -0.874 -17.406 6.349 1.00 89.38 91 ALA A CA 1
ATOM 698 C C . ALA A 1 91 ? -2.258 -17.089 6.938 1.00 89.38 91 ALA A C 1
ATOM 700 O O . ALA A 1 91 ? -3.027 -18.011 7.199 1.00 89.38 91 ALA A O 1
ATOM 701 N N . ALA A 1 92 ? -2.573 -15.808 7.149 1.00 90.38 92 ALA A N 1
ATOM 702 C CA . ALA A 1 92 ? -3.870 -15.372 7.669 1.00 90.38 92 ALA A CA 1
ATOM 703 C C . ALA A 1 92 ? -4.836 -14.885 6.572 1.00 90.38 92 ALA A C 1
ATOM 705 O O . ALA A 1 92 ? -5.933 -14.443 6.900 1.00 90.38 92 ALA A O 1
ATOM 706 N N . GLU A 1 93 ? -4.426 -14.950 5.298 1.00 91.44 93 GLU A N 1
ATOM 707 C CA . GLU A 1 93 ? -5.208 -14.519 4.126 1.00 91.44 93 GLU A CA 1
ATOM 708 C C . GLU A 1 93 ? -5.734 -13.070 4.210 1.00 91.44 93 GLU A C 1
ATOM 710 O O . GLU A 1 93 ? -6.727 -12.720 3.575 1.00 91.44 93 GLU A O 1
ATOM 715 N N . GLN A 1 94 ? -5.057 -12.202 4.970 1.00 92.31 94 GLN A N 1
ATOM 716 C CA . GLN A 1 94 ? -5.508 -10.829 5.192 1.00 92.31 94 GLN A CA 1
ATOM 717 C C . GLN A 1 94 ? -5.095 -9.896 4.051 1.00 92.31 94 GLN A C 1
ATOM 719 O O . GLN A 1 94 ? -3.938 -9.854 3.614 1.00 92.31 94 GLN A O 1
ATOM 724 N N . SER A 1 95 ? -6.012 -9.029 3.628 1.00 93.06 95 SER A N 1
ATOM 725 C CA . SER A 1 95 ? -5.681 -7.949 2.697 1.00 93.06 95 SER A CA 1
ATOM 726 C C . SER A 1 95 ? -4.950 -6.809 3.416 1.00 93.06 95 SER A C 1
ATOM 728 O O . SER A 1 95 ? -5.573 -5.899 3.957 1.00 93.06 95 SER A O 1
ATOM 730 N N . CYS A 1 96 ? -3.614 -6.820 3.410 1.00 95.00 96 CYS A N 1
ATOM 731 C CA . CYS A 1 96 ? -2.817 -5.800 4.106 1.00 95.00 96 CYS A CA 1
ATOM 732 C C . CYS A 1 96 ? -2.397 -4.617 3.218 1.00 95.00 96 CYS A C 1
ATOM 734 O O . CYS A 1 96 ? -2.023 -4.796 2.050 1.00 95.00 96 CYS A O 1
ATOM 736 N N . LEU A 1 97 ? -2.372 -3.425 3.816 1.00 95.44 97 LEU A N 1
ATOM 737 C CA . LEU A 1 97 ? -1.860 -2.178 3.251 1.00 95.44 97 LEU A CA 1
ATOM 738 C C . LEU A 1 97 ? -0.721 -1.643 4.124 1.00 95.44 97 LEU A C 1
ATOM 740 O O . LEU A 1 97 ? -0.926 -1.393 5.307 1.00 95.44 97 LEU A O 1
ATOM 744 N N . LEU A 1 98 ? 0.463 -1.433 3.550 1.00 93.81 98 LEU A N 1
ATOM 745 C CA . LEU A 1 98 ? 1.577 -0.799 4.256 1.00 93.81 98 LEU A CA 1
ATOM 746 C C . LEU A 1 98 ? 1.551 0.714 4.059 1.00 93.81 98 LEU A C 1
ATOM 748 O O . LEU A 1 98 ? 1.544 1.181 2.920 1.00 93.81 98 LEU A O 1
ATOM 752 N N . LEU A 1 99 ? 1.610 1.463 5.159 1.00 93.25 99 LEU A N 1
ATOM 753 C CA . LEU A 1 99 ? 1.768 2.914 5.151 1.00 93.25 99 LEU A CA 1
ATOM 754 C C . LEU A 1 99 ? 3.205 3.290 5.507 1.00 93.25 99 LEU A C 1
ATOM 756 O O . LEU A 1 99 ? 3.645 3.070 6.634 1.00 93.25 99 LEU A O 1
ATOM 760 N N . LEU A 1 100 ? 3.920 3.895 4.564 1.00 91.06 100 LEU A N 1
ATOM 761 C CA . LEU A 1 100 ? 5.302 4.327 4.775 1.00 91.06 100 LEU A CA 1
ATOM 762 C C . LEU A 1 100 ? 5.376 5.751 5.324 1.00 91.06 100 LEU A C 1
ATOM 764 O O . LEU A 1 100 ? 4.467 6.557 5.120 1.00 91.06 100 LEU A O 1
ATOM 768 N N . SER A 1 101 ? 6.454 6.060 6.048 1.00 87.12 101 SER A N 1
ATOM 769 C CA . SER A 1 101 ? 6.516 7.263 6.895 1.00 87.12 101 SER A CA 1
ATOM 770 C C . SER A 1 101 ? 6.549 8.565 6.102 1.00 87.12 101 SER A C 1
ATOM 772 O O . SER A 1 101 ? 6.053 9.596 6.551 1.00 87.12 101 SER A O 1
ATOM 774 N N . ASN A 1 102 ? 7.197 8.543 4.942 1.00 86.88 102 ASN A N 1
ATOM 775 C CA . ASN A 1 102 ? 7.423 9.714 4.108 1.00 86.88 102 ASN A CA 1
ATOM 776 C C . ASN A 1 102 ? 7.476 9.325 2.622 1.00 86.88 102 ASN A C 1
ATOM 778 O O . ASN A 1 102 ? 7.530 8.146 2.268 1.00 86.88 102 ASN A O 1
ATOM 782 N N . ARG A 1 103 ? 7.457 10.340 1.752 1.00 88.50 103 ARG A N 1
ATOM 783 C CA . ARG A 1 103 ? 7.431 10.163 0.297 1.00 88.50 103 ARG A CA 1
ATOM 784 C C . ARG A 1 103 ? 8.680 9.460 -0.237 1.00 88.50 103 ARG A C 1
ATOM 786 O O . ARG A 1 103 ? 8.555 8.621 -1.119 1.00 88.50 103 ARG A O 1
ATOM 793 N N . GLU A 1 104 ? 9.859 9.809 0.272 1.00 87.69 104 GLU A N 1
ATOM 794 C CA . GLU A 1 104 ? 11.143 9.265 -0.194 1.00 87.69 104 GLU A CA 1
ATOM 795 C C . GLU A 1 104 ? 11.242 7.767 0.108 1.00 87.69 104 GLU A C 1
ATOM 797 O O . GLU A 1 104 ? 11.539 6.961 -0.774 1.00 87.69 104 GLU A O 1
ATOM 802 N N . GLU A 1 105 ? 10.900 7.389 1.340 1.00 87.44 105 GLU A N 1
ATOM 803 C CA . GLU A 1 105 ? 10.774 6.001 1.779 1.00 87.44 105 GLU A CA 1
ATOM 804 C C . GLU A 1 105 ? 9.754 5.261 0.911 1.00 87.44 105 GLU A C 1
ATOM 806 O O . GLU A 1 105 ? 10.044 4.179 0.408 1.00 87.44 105 GLU A O 1
ATOM 811 N N . ALA A 1 106 ? 8.595 5.875 0.657 1.00 90.50 106 ALA A N 1
ATOM 812 C CA . ALA A 1 106 ? 7.563 5.292 -0.187 1.00 90.50 106 ALA A CA 1
ATOM 813 C C . ALA A 1 106 ? 8.000 5.070 -1.631 1.00 90.50 106 ALA A C 1
ATOM 815 O O . ALA A 1 106 ? 7.673 4.036 -2.206 1.00 90.50 106 ALA A O 1
ATOM 816 N N . TRP A 1 107 ? 8.753 6.003 -2.207 1.00 90.81 107 TRP A N 1
ATOM 817 C CA . TRP A 1 107 ? 9.289 5.873 -3.556 1.00 90.81 107 TRP A CA 1
ATOM 818 C C . TRP A 1 107 ? 10.337 4.764 -3.647 1.00 90.81 107 TRP A C 1
ATOM 820 O O . TRP A 1 107 ? 10.246 3.905 -4.522 1.00 90.81 107 TRP A O 1
ATOM 830 N N . SER A 1 108 ? 11.286 4.738 -2.707 1.00 88.12 108 SER A N 1
ATOM 831 C CA . SER A 1 108 ? 12.303 3.683 -2.623 1.00 88.12 108 SER A CA 1
ATOM 832 C C . SER A 1 108 ? 11.657 2.296 -2.530 1.00 88.12 108 SER A C 1
ATOM 834 O O . SER A 1 108 ? 11.959 1.385 -3.304 1.00 88.12 108 SER A O 1
ATOM 836 N N . TRP A 1 109 ? 10.667 2.161 -1.647 1.00 89.19 109 TRP A N 1
ATOM 837 C CA . TRP A 1 109 ? 9.951 0.905 -1.456 1.00 89.19 109 TRP A CA 1
ATOM 838 C C . TRP A 1 109 ? 9.024 0.540 -2.596 1.00 89.19 109 TRP A C 1
ATOM 840 O O . TRP A 1 109 ? 8.831 -0.645 -2.849 1.00 89.19 109 TRP A O 1
ATOM 850 N N . LEU A 1 110 ? 8.475 1.515 -3.313 1.00 91.62 110 LEU A N 1
ATOM 851 C CA . LEU A 1 110 ? 7.689 1.252 -4.508 1.00 91.62 110 LEU A CA 1
ATOM 852 C C . LEU A 1 110 ? 8.526 0.521 -5.565 1.00 91.62 110 LEU A C 1
ATOM 854 O O . LEU A 1 110 ? 8.016 -0.414 -6.185 1.00 91.62 110 LEU A O 1
ATOM 858 N N . SER A 1 111 ? 9.802 0.880 -5.736 1.00 89.06 111 SER A N 1
ATOM 859 C CA . SER A 1 111 ? 10.721 0.168 -6.636 1.00 89.06 111 SER A CA 1
ATOM 860 C C . SER A 1 111 ? 10.930 -1.278 -6.199 1.00 89.06 111 SER A C 1
ATOM 862 O O . SER A 1 111 ? 10.680 -2.201 -6.973 1.00 89.06 111 SER A O 1
ATOM 864 N N . THR A 1 112 ? 11.282 -1.501 -4.930 1.00 89.00 112 THR A N 1
ATOM 865 C CA . THR A 1 112 ? 11.463 -2.853 -4.374 1.00 89.00 112 THR A CA 1
ATOM 866 C C . THR A 1 112 ? 10.188 -3.691 -4.489 1.00 89.00 112 THR A C 1
ATOM 868 O O . THR A 1 112 ? 10.224 -4.829 -4.960 1.00 89.00 112 THR A O 1
ATOM 871 N N . PHE A 1 113 ? 9.046 -3.109 -4.127 1.00 90.19 113 PHE A N 1
ATOM 872 C CA . PHE A 1 113 ? 7.739 -3.755 -4.152 1.00 90.19 113 PHE A CA 1
ATOM 873 C C . PHE A 1 113 ? 7.323 -4.117 -5.585 1.00 90.19 113 PHE A C 1
ATOM 875 O O . PHE A 1 113 ? 7.005 -5.267 -5.875 1.00 90.19 113 PHE A O 1
ATOM 882 N N . THR A 1 114 ? 7.358 -3.171 -6.524 1.00 92.31 114 THR A N 1
ATOM 883 C CA . THR A 1 114 ? 6.965 -3.442 -7.919 1.00 92.31 114 THR A CA 1
ATOM 884 C C . THR A 1 114 ? 7.920 -4.401 -8.622 1.00 92.31 114 THR A C 1
ATOM 886 O O . THR A 1 114 ? 7.469 -5.226 -9.419 1.00 92.31 114 THR A O 1
ATOM 889 N N . ASN A 1 115 ? 9.210 -4.369 -8.297 1.00 90.44 115 ASN A N 1
ATOM 890 C CA . ASN A 1 115 ? 10.169 -5.321 -8.839 1.00 90.44 115 ASN A CA 1
ATOM 891 C C . ASN A 1 115 ? 9.879 -6.739 -8.341 1.00 90.44 115 ASN A C 1
ATOM 893 O O . ASN A 1 115 ? 9.857 -7.673 -9.140 1.00 90.44 115 ASN A O 1
ATOM 897 N N . TRP A 1 116 ? 9.605 -6.900 -7.047 1.00 88.25 116 TRP A N 1
ATOM 898 C CA . TRP A 1 116 ? 9.351 -8.215 -6.472 1.00 88.25 116 TRP A CA 1
ATOM 899 C C . TRP A 1 116 ? 8.042 -8.826 -6.981 1.00 88.25 116 TRP A C 1
ATOM 901 O O . TRP A 1 116 ? 8.054 -9.948 -7.483 1.00 88.25 116 TRP A O 1
ATOM 911 N N . PHE A 1 117 ? 6.925 -8.097 -6.917 1.00 90.12 117 PHE A N 1
ATOM 912 C CA . PHE A 1 117 ? 5.643 -8.670 -7.339 1.00 90.12 117 PHE A CA 1
ATOM 913 C C . PHE A 1 117 ? 5.462 -8.666 -8.847 1.00 90.12 117 PHE A C 1
ATOM 915 O O . PHE A 1 117 ? 4.888 -9.597 -9.385 1.00 90.12 117 PHE A O 1
ATOM 922 N N . LEU A 1 118 ? 5.909 -7.625 -9.545 1.00 92.38 118 LEU A N 1
ATOM 923 C CA . LEU A 1 118 ? 5.514 -7.405 -10.938 1.00 92.38 118 LEU A CA 1
ATOM 924 C C . LEU A 1 118 ? 6.676 -7.557 -11.926 1.00 92.38 118 LEU A C 1
ATOM 926 O O . LEU A 1 118 ? 6.437 -7.527 -13.134 1.00 92.38 118 LEU A O 1
ATOM 930 N N . GLY A 1 119 ? 7.925 -7.662 -11.455 1.00 91.56 119 GLY A N 1
ATOM 931 C CA . GLY A 1 119 ? 9.114 -7.607 -12.315 1.00 91.56 119 GLY A CA 1
ATOM 932 C C . GLY A 1 119 ? 9.262 -6.267 -13.050 1.00 91.56 119 GLY A C 1
ATOM 933 O O . GLY A 1 119 ? 9.792 -6.216 -14.168 1.00 91.56 119 GLY A O 1
ATOM 934 N N . LYS A 1 120 ? 8.734 -5.186 -12.460 1.00 92.88 120 LYS A N 1
ATOM 935 C CA . LYS A 1 120 ? 8.695 -3.840 -13.047 1.00 92.88 120 LYS A CA 1
ATOM 936 C C . LYS A 1 120 ? 9.431 -2.826 -12.179 1.00 92.88 120 LYS A C 1
ATOM 938 O O . LYS A 1 120 ? 9.640 -3.058 -11.000 1.00 92.88 120 LYS A O 1
ATOM 943 N N . GLU A 1 121 ? 9.782 -1.699 -12.782 1.00 92.56 121 GLU A N 1
ATOM 944 C CA . GLU A 1 121 ? 10.352 -0.531 -12.104 1.00 92.56 121 GLU A CA 1
ATOM 945 C C . GLU A 1 121 ? 9.429 0.683 -12.281 1.00 92.56 121 GLU A C 1
ATOM 947 O O . GLU A 1 121 ? 8.871 0.857 -13.378 1.00 92.56 121 GLU A O 1
ATOM 952 N N . PRO A 1 122 ? 9.267 1.532 -11.253 1.00 92.62 122 PRO A N 1
ATOM 953 C CA . PRO A 1 122 ? 8.591 2.810 -11.382 1.00 92.62 122 PRO A CA 1
ATOM 954 C C . PRO A 1 122 ? 9.481 3.793 -12.149 1.00 92.62 122 PRO A C 1
ATOM 956 O O . PRO A 1 122 ? 10.689 3.861 -11.941 1.00 92.62 122 PRO A O 1
ATOM 959 N N . LEU A 1 123 ? 8.882 4.547 -13.069 1.00 90.25 123 LEU A N 1
ATOM 960 C CA . LEU A 1 123 ? 9.604 5.503 -13.915 1.00 90.25 123 LEU A CA 1
ATOM 961 C C . LEU A 1 123 ? 9.380 6.950 -13.505 1.00 90.25 123 LEU A C 1
ATOM 963 O O . LEU A 1 123 ? 10.297 7.762 -13.552 1.00 90.25 123 LEU A O 1
ATOM 967 N N . GLU A 1 124 ? 8.134 7.283 -13.197 1.00 86.00 124 GLU A N 1
ATOM 968 C CA . GLU A 1 124 ? 7.704 8.664 -13.076 1.00 86.00 124 GLU A CA 1
ATOM 969 C C . GLU A 1 124 ? 6.479 8.733 -12.170 1.00 86.00 124 GLU A C 1
ATOM 971 O O . GLU A 1 124 ? 5.568 7.905 -12.279 1.00 86.00 124 GLU A O 1
ATOM 976 N N . LEU A 1 125 ? 6.490 9.724 -11.283 1.00 86.69 125 LEU A N 1
ATOM 977 C CA . LEU A 1 125 ? 5.344 10.196 -10.523 1.00 86.69 125 LEU A CA 1
ATOM 978 C C . LEU A 1 125 ? 5.624 11.641 -10.111 1.00 86.69 125 LEU A C 1
ATOM 980 O O . LEU A 1 125 ? 6.702 11.937 -9.596 1.00 86.69 125 LEU A O 1
ATOM 984 N N . SER A 1 126 ? 4.665 12.537 -10.321 1.00 84.62 126 SER A N 1
ATOM 985 C CA . SER A 1 126 ? 4.814 13.937 -9.916 1.00 84.62 126 SER A CA 1
ATOM 986 C C . SER A 1 126 ? 4.897 14.068 -8.391 1.00 84.62 126 SER A C 1
ATOM 988 O O . SER A 1 126 ? 4.281 13.290 -7.656 1.00 84.62 126 SER A O 1
ATOM 990 N N . ASP A 1 127 ? 5.636 15.065 -7.896 1.00 80.56 127 ASP A N 1
ATOM 991 C CA . ASP A 1 127 ? 5.793 15.313 -6.451 1.00 80.56 127 ASP A CA 1
ATOM 992 C C . ASP A 1 127 ? 4.488 15.683 -5.740 1.00 80.56 127 ASP A C 1
ATOM 994 O O . ASP A 1 127 ? 4.324 15.453 -4.539 1.00 80.56 127 ASP A O 1
ATOM 998 N N . GLU A 1 128 ? 3.523 16.190 -6.500 1.00 79.44 128 GLU A N 1
ATOM 999 C CA . GLU A 1 128 ? 2.197 16.563 -6.015 1.00 79.44 128 GLU A CA 1
ATOM 1000 C C . GLU A 1 128 ? 1.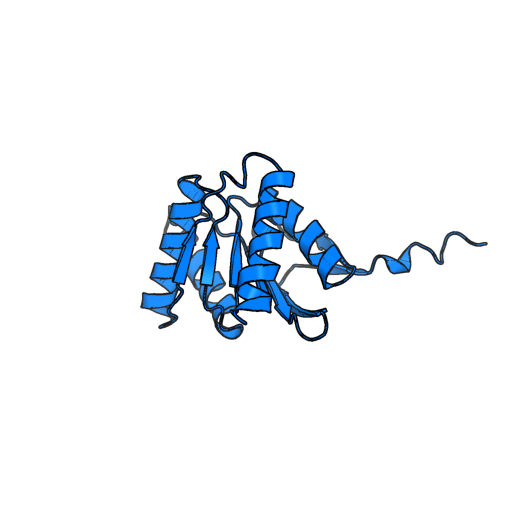264 15.350 -5.852 1.00 79.44 128 GLU A C 1
ATOM 1002 O O . GLU A 1 128 ? 0.313 15.386 -5.060 1.00 79.44 128 GLU A O 1
ATOM 1007 N N . GLU A 1 129 ? 1.541 14.241 -6.541 1.00 82.56 129 GLU A N 1
ATOM 1008 C CA . GLU A 1 129 ? 0.716 13.037 -6.483 1.00 82.56 129 GLU A CA 1
ATOM 1009 C C . GLU A 1 129 ? 0.993 12.176 -5.249 1.00 82.56 129 GLU A C 1
ATOM 1011 O O . GLU A 1 129 ? 2.118 12.046 -4.774 1.00 82.56 129 GLU A O 1
ATOM 1016 N N . GLN A 1 130 ? -0.051 11.538 -4.721 1.00 87.50 130 GLN A N 1
ATOM 1017 C CA . GLN A 1 130 ? 0.095 10.555 -3.646 1.00 87.50 130 GLN A CA 1
ATOM 1018 C C . GLN A 1 130 ? 0.684 9.258 -4.196 1.00 87.50 130 GLN A C 1
ATOM 1020 O O . GLN A 1 130 ? 0.354 8.856 -5.310 1.00 87.50 130 GLN A O 1
ATOM 1025 N N . ILE A 1 131 ? 1.511 8.576 -3.406 1.00 92.81 131 ILE A N 1
ATOM 1026 C CA . ILE A 1 131 ? 2.069 7.272 -3.777 1.00 92.81 131 ILE A CA 1
ATOM 1027 C C . ILE A 1 131 ? 1.148 6.190 -3.227 1.00 92.81 131 ILE A C 1
ATOM 1029 O O . ILE A 1 131 ? 0.986 6.085 -2.013 1.00 92.81 131 ILE A O 1
ATOM 1033 N N . TRP A 1 132 ? 0.564 5.375 -4.101 1.00 95.38 132 TRP A N 1
ATOM 1034 C CA . TRP A 1 132 ? -0.073 4.126 -3.714 1.00 95.38 132 TRP A CA 1
ATOM 1035 C C . TRP A 1 132 ? -0.077 3.103 -4.850 1.00 95.38 132 TRP A C 1
ATOM 1037 O O . TRP A 1 132 ? -0.089 3.438 -6.038 1.00 95.38 132 TRP A O 1
ATOM 1047 N N . LEU A 1 133 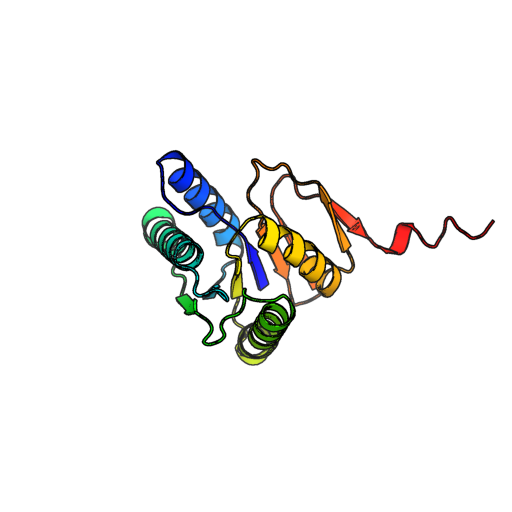? -0.069 1.833 -4.461 1.00 96.12 133 LEU A N 1
ATOM 1048 C CA . LEU A 1 133 ? -0.090 0.685 -5.353 1.00 96.12 133 LEU A CA 1
ATOM 1049 C C . LEU A 1 133 ? -0.779 -0.489 -4.650 1.00 96.12 133 LEU A C 1
ATOM 1051 O O . LEU A 1 133 ? -0.522 -0.763 -3.479 1.00 96.12 133 LEU A O 1
ATOM 1055 N N . ALA A 1 134 ? -1.639 -1.193 -5.376 1.00 96.25 134 ALA A N 1
ATOM 1056 C CA . ALA A 1 134 ? -2.306 -2.408 -4.937 1.00 96.25 134 ALA A CA 1
ATOM 1057 C C . ALA A 1 134 ? -1.950 -3.555 -5.886 1.00 96.25 134 ALA A C 1
ATOM 1059 O O . ALA A 1 134 ? -2.037 -3.420 -7.109 1.00 96.25 134 ALA A O 1
ATOM 1060 N N . VAL A 1 135 ? -1.565 -4.689 -5.312 1.00 94.94 135 VAL A N 1
ATOM 1061 C CA . VAL A 1 135 ? -1.207 -5.909 -6.035 1.00 94.94 135 VAL A CA 1
ATOM 1062 C C . VAL A 1 135 ? -2.102 -7.052 -5.585 1.00 94.94 135 VAL A C 1
ATOM 1064 O O . VAL A 1 135 ? -2.301 -7.285 -4.383 1.00 94.94 135 VAL A O 1
ATOM 1067 N N . GLU A 1 136 ? -2.609 -7.778 -6.573 1.00 92.62 136 GLU A N 1
ATOM 1068 C CA . GLU A 1 136 ? -3.260 -9.062 -6.376 1.00 92.62 136 GLU A CA 1
ATOM 1069 C C . GLU A 1 136 ? -2.173 -10.128 -6.212 1.00 92.62 136 GLU A C 1
ATOM 1071 O O . GLU A 1 136 ? -1.366 -10.376 -7.112 1.00 92.62 136 GLU A O 1
ATOM 1076 N N . LEU A 1 137 ? -2.115 -10.726 -5.019 1.00 88.06 137 LEU A N 1
ATOM 1077 C CA . LEU A 1 137 ? -1.104 -11.740 -4.710 1.00 88.06 137 LEU A CA 1
ATOM 1078 C C . LEU A 1 137 ? -1.354 -13.034 -5.486 1.00 88.06 137 LEU A C 1
ATOM 1080 O O . LEU A 1 137 ? -0.410 -13.727 -5.858 1.00 88.06 137 LEU A O 1
ATOM 1084 N N . ASN A 1 138 ? -2.621 -13.330 -5.784 1.00 8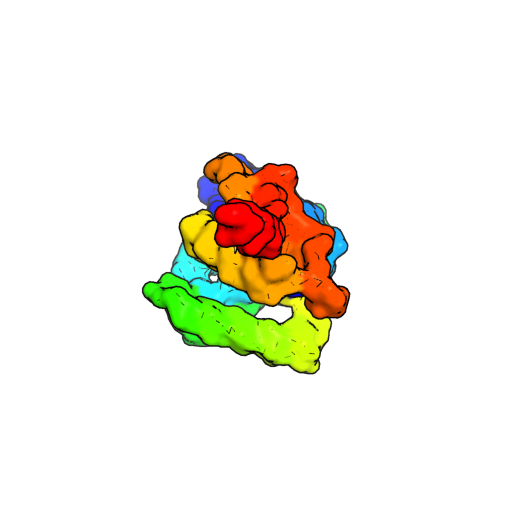5.19 138 ASN A N 1
ATOM 1085 C CA . ASN A 1 138 ? -2.981 -14.430 -6.659 1.00 85.19 138 ASN A CA 1
ATOM 1086 C C . ASN A 1 138 ? -2.688 -14.047 -8.117 1.00 85.19 138 ASN A C 1
ATOM 1088 O O . ASN A 1 138 ? -3.431 -13.298 -8.738 1.00 85.19 138 ASN A O 1
ATOM 1092 N N . GLY A 1 139 ? -1.575 -14.536 -8.656 1.00 85.06 139 GLY A N 1
ATOM 1093 C CA . GLY A 1 139 ? -1.164 -14.249 -10.032 1.00 85.06 139 GLY A CA 1
ATOM 1094 C C . GLY A 1 139 ? -0.205 -13.070 -10.185 1.00 85.06 139 GLY A C 1
ATOM 1095 O O . GLY A 1 139 ? 0.254 -12.836 -11.302 1.00 85.06 139 GLY A O 1
ATOM 1096 N N . PHE A 1 140 ? 0.162 -12.391 -9.090 1.00 89.88 140 PHE A N 1
ATOM 1097 C CA . PHE A 1 140 ? 1.215 -11.370 -9.083 1.00 89.88 140 PHE A CA 1
ATOM 1098 C C . PHE A 1 140 ? 0.953 -10.241 -10.101 1.00 89.88 140 PHE A C 1
ATOM 1100 O O . PHE A 1 140 ? 1.807 -9.880 -10.916 1.00 89.88 140 PHE A O 1
ATOM 1107 N N . THR A 1 141 ? -0.263 -9.688 -10.079 1.00 93.56 141 THR A N 1
ATOM 1108 C CA . THR A 1 141 ? -0.727 -8.670 -11.035 1.00 93.56 141 THR A CA 1
ATOM 1109 C C . THR A 1 141 ? -0.982 -7.320 -10.364 1.00 93.56 141 THR A C 1
ATOM 1111 O O . THR A 1 141 ? -1.252 -7.206 -9.166 1.00 93.56 141 THR A O 1
ATOM 1114 N N . LEU A 1 142 ? -0.886 -6.251 -11.159 1.00 94.81 142 LEU A N 1
ATOM 1115 C CA . LEU A 1 142 ? -1.247 -4.911 -10.708 1.00 94.81 142 LEU A CA 1
ATOM 1116 C C . LEU A 1 142 ? -2.774 -4.796 -10.622 1.00 94.81 142 LEU A C 1
ATOM 1118 O O . LEU A 1 142 ? -3.440 -4.808 -11.655 1.00 94.81 142 LEU A O 1
ATOM 1122 N N . ALA A 1 143 ? -3.304 -4.618 -9.413 1.00 95.12 143 ALA A N 1
ATOM 1123 C CA . ALA A 1 143 ? -4.729 -4.375 -9.187 1.00 95.12 143 ALA A CA 1
ATOM 1124 C C . ALA A 1 143 ? -5.084 -2.883 -9.318 1.00 95.12 143 ALA A C 1
ATOM 1126 O O . ALA A 1 143 ? -6.166 -2.529 -9.784 1.00 95.12 143 ALA A O 1
ATOM 1127 N N . GLY A 1 144 ? -4.167 -1.990 -8.935 1.00 95.19 144 GLY A N 1
ATOM 1128 C CA . GLY A 1 144 ? -4.331 -0.551 -9.125 1.00 95.19 144 GLY A CA 1
ATOM 1129 C C . GLY A 1 144 ? -3.133 0.268 -8.659 1.00 95.19 144 GLY A C 1
ATOM 1130 O O . GLY A 1 144 ? -2.265 -0.226 -7.942 1.00 95.19 144 GLY A O 1
ATOM 1131 N N . SER A 1 145 ? -3.088 1.533 -9.069 1.00 95.56 145 SER A N 1
ATOM 1132 C CA . SER A 1 145 ? -2.010 2.463 -8.729 1.00 95.56 145 SER A CA 1
ATOM 1133 C C . SER A 1 145 ? -2.457 3.919 -8.773 1.00 95.56 145 SER A C 1
ATOM 1135 O O . SER A 1 145 ? -3.493 4.244 -9.362 1.00 95.56 145 SER A O 1
ATOM 1137 N N . SER A 1 146 ? -1.623 4.806 -8.225 1.00 94.06 146 SER A N 1
ATOM 1138 C CA . SER A 1 146 ? -1.744 6.253 -8.419 1.00 94.06 146 SER A CA 1
ATOM 1139 C C . SER A 1 146 ? -1.912 6.635 -9.902 1.00 94.06 146 SER A C 1
ATOM 1141 O O . SER A 1 146 ? -1.240 6.034 -10.746 1.00 94.06 146 SER A O 1
ATOM 1143 N N . PRO A 1 147 ? -2.770 7.625 -10.235 1.00 88.38 147 PRO A N 1
ATOM 1144 C CA . PRO A 1 147 ? -3.100 7.993 -11.618 1.00 88.38 147 PRO A CA 1
ATOM 1145 C C . PRO A 1 147 ? -1.915 8.343 -12.534 1.00 88.38 147 PRO A C 1
ATOM 1147 O O . PRO A 1 147 ? -2.001 8.089 -13.733 1.00 88.38 147 PRO A O 1
ATOM 1150 N N . GLY A 1 148 ? -0.817 8.883 -12.007 1.00 88.00 148 GLY A N 1
ATOM 1151 C CA . GLY A 1 148 ? 0.388 9.212 -12.771 1.00 88.00 148 GLY A CA 1
ATOM 1152 C C . GLY A 1 148 ? 1.504 8.171 -12.694 1.00 88.00 148 GLY A C 1
ATOM 1153 O O . GLY A 1 148 ? 2.533 8.357 -13.341 1.00 88.00 148 GLY A O 1
ATOM 1154 N N . LEU A 1 149 ? 1.335 7.076 -11.941 1.00 92.50 149 LEU A N 1
ATOM 1155 C CA . LEU A 1 149 ? 2.407 6.099 -11.762 1.00 92.50 149 LEU A CA 1
ATOM 1156 C C . LEU A 1 149 ? 2.627 5.281 -13.038 1.00 92.50 149 LEU A C 1
ATOM 1158 O O . LEU A 1 149 ? 1.797 4.452 -13.421 1.00 92.50 149 LEU A O 1
ATOM 1162 N N . LYS A 1 150 ? 3.798 5.450 -13.657 1.00 92.50 150 LYS A N 1
ATOM 1163 C CA . LYS A 1 150 ? 4.229 4.643 -14.807 1.00 92.50 150 LYS A CA 1
ATOM 1164 C C . LYS A 1 150 ? 5.182 3.537 -14.370 1.00 92.50 150 LYS A C 1
ATOM 1166 O O . LYS A 1 150 ? 6.171 3.805 -13.691 1.00 92.50 150 LYS A O 1
ATOM 1171 N N . LEU A 1 151 ? 4.917 2.311 -14.825 1.00 93.44 151 LEU A N 1
ATOM 1172 C CA . LEU A 1 151 ? 5.755 1.135 -14.574 1.00 93.44 151 LEU A CA 1
ATOM 1173 C C . LEU A 1 151 ? 6.334 0.585 -15.882 1.00 93.44 151 LEU A C 1
ATOM 1175 O O . LEU A 1 151 ? 5.628 0.498 -16.889 1.00 93.44 151 LEU A O 1
ATOM 1179 N N . ARG A 1 152 ? 7.588 0.131 -15.856 1.00 92.25 152 ARG A N 1
ATOM 1180 C CA . ARG A 1 152 ? 8.280 -0.475 -17.006 1.00 92.25 152 ARG A CA 1
ATOM 1181 C C . ARG A 1 152 ? 8.811 -1.860 -16.670 1.00 92.25 152 ARG A C 1
ATOM 1183 O O . ARG A 1 152 ? 9.397 -2.057 -15.614 1.00 92.25 152 ARG A O 1
ATOM 1190 N N . SER A 1 153 ? 8.652 -2.808 -17.592 1.00 86.69 153 SER A N 1
ATOM 1191 C CA . SER A 1 153 ? 9.248 -4.143 -17.469 1.00 86.69 153 SER A CA 1
ATOM 1192 C C . SER A 1 153 ? 10.769 -4.085 -17.638 1.00 86.69 153 SER A C 1
ATOM 1194 O O . SER A 1 153 ? 11.261 -3.453 -18.575 1.00 86.69 153 SER A O 1
ATOM 1196 N N . LYS A 1 154 ? 11.521 -4.809 -16.800 1.00 70.44 154 LYS A N 1
ATOM 1197 C CA . LYS A 1 154 ? 12.993 -4.907 -16.922 1.00 70.44 154 LYS A CA 1
ATOM 1198 C C . LYS A 1 154 ? 13.469 -5.584 -18.214 1.00 70.44 154 LYS A C 1
ATOM 1200 O O . LYS A 1 154 ? 14.593 -5.378 -18.656 1.00 70.44 154 LYS A O 1
ATOM 1205 N N . THR A 1 155 ? 12.614 -6.371 -18.860 1.00 58.09 155 THR A N 1
ATOM 1206 C CA . THR A 1 155 ? 12.964 -7.201 -20.024 1.00 58.09 155 THR A CA 1
ATOM 1207 C C . THR A 1 155 ? 13.178 -6.445 -21.340 1.00 58.09 155 THR A C 1
ATOM 1209 O O . THR A 1 155 ? 13.604 -7.064 -22.315 1.00 58.09 155 THR A O 1
ATOM 1212 N N . SER A 1 156 ? 12.951 -5.129 -21.400 1.00 50.22 156 SER A N 1
ATOM 1213 C CA . SER A 1 156 ? 13.176 -4.350 -22.630 1.00 50.22 156 SER A CA 1
ATOM 1214 C C . SER A 1 156 ? 14.630 -3.934 -22.880 1.00 50.22 156 SER A C 1
ATOM 1216 O O . SER A 1 156 ? 14.937 -3.550 -24.004 1.00 50.22 156 SER A O 1
ATOM 1218 N N . GLU A 1 157 ? 15.541 -4.041 -21.908 1.00 48.62 157 GLU A N 1
ATOM 1219 C CA . GLU A 1 157 ? 16.927 -3.559 -22.081 1.00 48.62 157 GLU A CA 1
ATOM 1220 C C . GLU A 1 157 ? 17.923 -4.651 -22.526 1.00 48.62 157 GLU A C 1
ATOM 1222 O O . GLU A 1 157 ? 18.994 -4.331 -23.031 1.00 48.62 157 GLU A O 1
ATOM 1227 N N . MET A 1 158 ? 17.566 -5.943 -22.469 1.00 43.44 158 MET A N 1
ATOM 1228 C CA . MET A 1 158 ? 18.494 -7.034 -22.834 1.00 43.44 158 MET A CA 1
ATOM 1229 C C . MET A 1 158 ? 18.463 -7.464 -24.309 1.00 43.44 158 MET A C 1
ATOM 1231 O O . MET A 1 158 ? 19.317 -8.238 -24.731 1.00 43.44 158 MET A O 1
ATOM 1235 N N . ARG A 1 159 ? 17.511 -6.980 -25.118 1.00 42.78 159 ARG A N 1
ATOM 1236 C CA . ARG A 1 159 ? 17.444 -7.316 -26.558 1.00 42.78 159 ARG A CA 1
ATOM 1237 C C . ARG A 1 159 ? 18.091 -6.283 -27.483 1.00 42.78 159 ARG A C 1
ATOM 1239 O O . ARG A 1 159 ? 18.183 -6.545 -28.674 1.00 42.78 159 ARG A O 1
ATOM 1246 N N . ALA A 1 160 ? 18.564 -5.154 -26.953 1.00 46.25 160 ALA A N 1
ATOM 1247 C CA . ALA A 1 160 ? 19.225 -4.109 -27.740 1.00 46.25 160 ALA A CA 1
ATOM 1248 C C . ALA A 1 160 ? 20.767 -4.163 -27.692 1.00 46.25 160 ALA A C 1
ATOM 1250 O O . ALA A 1 160 ? 21.416 -3.369 -28.360 1.00 46.25 160 ALA A O 1
ATOM 1251 N N . ALA A 1 161 ? 21.358 -5.090 -26.927 1.00 45.50 161 ALA A N 1
ATOM 1252 C CA . ALA A 1 161 ? 22.812 -5.207 -26.749 1.00 45.50 161 ALA A CA 1
ATOM 1253 C C . ALA A 1 161 ? 23.433 -6.431 -27.455 1.00 45.50 161 ALA A C 1
ATOM 1255 O O . ALA A 1 161 ? 24.518 -6.875 -27.086 1.00 45.50 161 ALA A O 1
ATOM 1256 N N . VAL A 1 162 ? 22.747 -6.995 -28.456 1.00 46.66 162 VAL A N 1
ATOM 1257 C CA . VAL A 1 162 ? 23.290 -8.053 -29.322 1.00 46.66 162 VAL A CA 1
ATOM 1258 C C . VAL A 1 162 ? 23.054 -7.656 -30.780 1.00 46.66 162 VAL A C 1
ATOM 1260 O O . VAL A 1 162 ? 22.073 -8.064 -31.398 1.00 46.66 162 VAL A O 1
ATOM 1263 N N . THR A 1 163 ? 23.949 -6.825 -31.303 1.00 40.09 163 THR A N 1
ATOM 1264 C CA . THR A 1 163 ? 24.190 -6.623 -32.740 1.00 40.09 163 THR A CA 1
ATOM 1265 C C . THR A 1 163 ? 25.682 -6.593 -32.969 1.00 40.09 163 THR A C 1
ATOM 1267 O O . THR A 1 163 ? 26.350 -5.884 -32.183 1.00 40.09 163 THR A O 1
#

Sequence (163 aa):
MGLCWCPPASSSDSKERIARLASALRRFNFEVLIVPSQRPEAISAATSLVDVAAKELQWELELSTLPCQAGLDEKSLQDAYHSVYTDRCVAAEQSCLLLLSNREEAWSWLSTFTNWFLGKEPLELSDEEQIWLAVELNGFTLAGSSPGLKLRSKTSEMRAAVT